Protein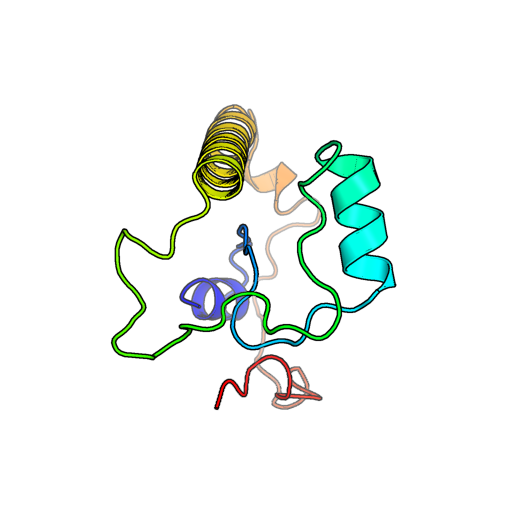 AF-A0A815GT37-F1 (afdb_monomer)

Secondary structure (DSSP, 8-state):
-TTHHHHHTT----------SSBPPHHHHHHHHHHH-TT-S--TTSBSSTTTTSTT-SGGG--HHHHHHHHHHHHHHHHHHHT-TTHHHHH-TT---S-----GGG-S-GGGS---

Organism: NCBI:txid433720

Foldseek 3Di:
DPCVVCVLQQRDDDADDQFAQDFAAPVQLVVQCVPVHHPRSDDGRHGSQPQHVHPPPDPVSDDPSVVVVRVVVVVVVCVVLVPDPCNQCVSCVPHGDPDPPPPVCPCVDCVVVDDD

Solvent-accessible surface area (backbone atoms only — not comparable to full-atom values): 7397 Å² total; per-residue (Å²): 120,87,54,52,69,41,47,71,70,68,40,91,67,85,86,86,80,91,69,38,74,53,65,33,44,62,68,56,17,54,50,32,24,72,74,70,35,89,90,52,26,71,61,54,76,34,45,60,30,84,33,61,99,41,93,65,62,45,88,87,67,59,57,66,67,61,50,53,52,51,53,49,52,52,51,49,52,52,52,59,52,71,67,41,93,54,49,63,51,70,77,26,77,86,55,76,75,91,66,75,74,84,54,89,71,82,59,86,64,61,72,88,71,64,86,126

Structure (mmCIF, N/CA/C/O backbone):
data_AF-A0A815GT37-F1
#
_entry.id   AF-A0A815GT37-F1
#
loop_
_atom_site.group_PDB
_atom_site.id
_atom_site.type_symbol
_atom_site.label_atom_id
_atom_site.label_alt_id
_atom_site.label_comp_id
_atom_site.label_asym_id
_atom_site.label_entity_id
_atom_site.label_seq_id
_atom_site.pdbx_PDB_ins_code
_atom_site.Cartn_x
_atom_site.Cartn_y
_atom_site.Cartn_z
_atom_site.occupancy
_atom_site.B_iso_or_equiv
_atom_site.auth_seq_id
_atom_site.auth_comp_id
_atom_site.auth_asym_id
_atom_site.auth_atom_id
_atom_site.pdbx_PDB_model_num
ATOM 1 N N . SER A 1 1 ? 8.170 -8.360 2.353 1.00 87.62 1 SER A N 1
ATOM 2 C CA . SER A 1 1 ? 7.208 -8.546 1.240 1.00 87.62 1 SER A CA 1
ATOM 3 C C . SER A 1 1 ? 7.897 -9.138 0.008 1.00 87.62 1 SER A C 1
ATOM 5 O O . SER A 1 1 ? 9.116 -9.033 -0.117 1.00 87.62 1 SER A O 1
ATOM 7 N N . ASP A 1 2 ? 7.139 -9.763 -0.897 1.00 94.31 2 ASP A N 1
ATOM 8 C CA . ASP A 1 2 ? 7.628 -10.606 -2.004 1.00 94.31 2 ASP A CA 1
ATOM 9 C C . ASP A 1 2 ? 8.356 -9.861 -3.132 1.00 94.31 2 ASP A C 1
ATOM 11 O O . ASP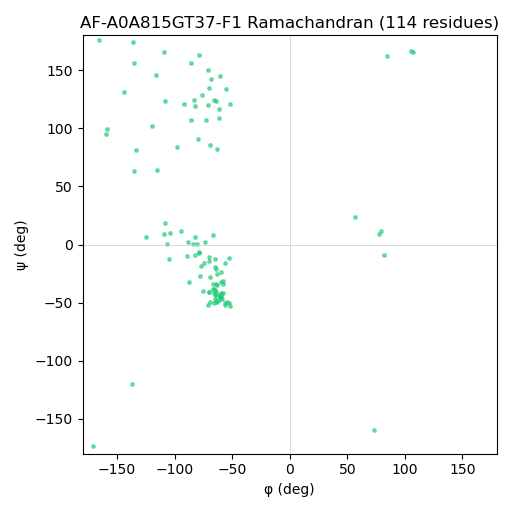 A 1 2 ? 8.988 -10.482 -3.985 1.00 94.31 2 ASP A O 1
ATOM 15 N N . TYR A 1 3 ? 8.309 -8.527 -3.159 1.00 92.62 3 TYR A N 1
ATOM 16 C CA . TYR A 1 3 ? 9.002 -7.742 -4.186 1.00 92.62 3 TYR A CA 1
ATOM 17 C C . TYR A 1 3 ? 10.529 -7.671 -3.980 1.00 92.62 3 TYR A C 1
ATOM 19 O O . TYR A 1 3 ? 11.255 -7.309 -4.907 1.00 92.62 3 TYR A O 1
ATOM 27 N N . GLY A 1 4 ? 11.034 -8.015 -2.789 1.00 91.25 4 GLY A N 1
ATOM 28 C CA . GLY A 1 4 ? 12.459 -7.919 -2.439 1.00 91.25 4 GLY A CA 1
ATOM 29 C C . GLY A 1 4 ? 13.398 -8.682 -3.390 1.00 91.25 4 GLY A C 1
ATOM 30 O O . GLY A 1 4 ? 14.321 -8.073 -3.934 1.00 91.25 4 GLY A O 1
ATOM 31 N N . PRO A 1 5 ? 13.157 -9.979 -3.666 1.00 91.81 5 PRO A N 1
ATOM 32 C CA . PRO A 1 5 ? 13.963 -10.757 -4.611 1.00 91.81 5 PRO A CA 1
ATOM 33 C C . PRO A 1 5 ? 14.016 -10.181 -6.038 1.00 91.81 5 PRO A C 1
ATOM 35 O O . PRO A 1 5 ? 15.039 -10.301 -6.712 1.00 91.81 5 PRO A O 1
ATOM 38 N N . PHE A 1 6 ? 12.954 -9.512 -6.502 1.00 90.81 6 PHE A N 1
ATOM 39 C CA . PHE A 1 6 ? 12.959 -8.839 -7.806 1.00 90.81 6 PHE A CA 1
ATOM 40 C C . PHE A 1 6 ? 13.955 -7.675 -7.815 1.00 90.81 6 PHE A C 1
ATOM 42 O O . PHE A 1 6 ? 14.839 -7.626 -8.672 1.00 90.81 6 PHE A O 1
ATOM 49 N N . LEU A 1 7 ? 13.876 -6.794 -6.812 1.00 89.44 7 LEU A N 1
ATOM 50 C CA . LEU A 1 7 ? 14.803 -5.668 -6.666 1.00 89.44 7 LEU A CA 1
ATOM 51 C C . LEU A 1 7 ? 16.263 -6.130 -6.578 1.00 89.44 7 LEU A C 1
ATOM 53 O O . LEU A 1 7 ? 17.125 -5.549 -7.237 1.00 89.44 7 LEU A O 1
ATOM 57 N N . ALA A 1 8 ? 16.534 -7.209 -5.834 1.00 87.69 8 ALA A N 1
ATOM 58 C CA . ALA A 1 8 ? 17.878 -7.770 -5.668 1.00 87.69 8 ALA A CA 1
ATOM 59 C C . ALA A 1 8 ? 18.533 -8.205 -6.996 1.00 87.69 8 ALA A C 1
ATOM 61 O O . ALA A 1 8 ? 19.756 -8.252 -7.101 1.00 87.69 8 ALA A O 1
ATOM 62 N N . THR A 1 9 ? 17.727 -8.491 -8.022 1.00 87.94 9 THR A N 1
ATOM 63 C CA . THR A 1 9 ? 18.186 -8.880 -9.368 1.00 87.94 9 THR A CA 1
ATOM 64 C C . THR A 1 9 ? 18.072 -7.754 -10.404 1.00 87.94 9 THR A C 1
ATOM 66 O O . THR A 1 9 ? 18.252 -7.986 -11.598 1.00 87.94 9 THR A O 1
ATOM 69 N N . GLY A 1 10 ? 17.787 -6.519 -9.975 1.00 86.44 10 GLY A N 1
ATOM 70 C CA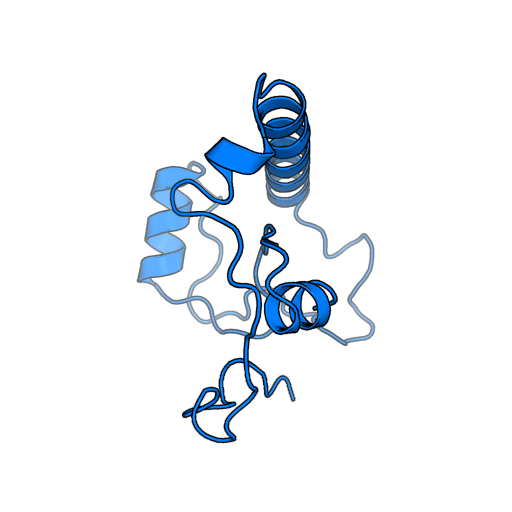 . GLY A 1 10 ? 17.656 -5.357 -10.862 1.00 86.44 10 GLY A CA 1
ATOM 71 C C . GLY A 1 10 ? 16.311 -5.264 -11.595 1.00 86.44 10 GLY A C 1
ATOM 72 O O . GLY A 1 10 ? 16.153 -4.453 -12.517 1.00 86.44 10 GLY A O 1
ATOM 73 N N . ILE A 1 11 ? 15.319 -6.064 -11.200 1.00 90.69 11 ILE A N 1
ATOM 74 C CA . ILE A 1 11 ? 13.948 -5.923 -11.691 1.00 90.69 11 ILE A CA 1
ATOM 75 C C . ILE A 1 11 ? 13.260 -4.830 -10.871 1.00 90.69 11 ILE A C 1
ATOM 77 O O . ILE A 1 11 ? 13.126 -4.956 -9.657 1.00 90.69 11 ILE A O 1
ATOM 81 N N . VAL A 1 12 ? 12.821 -3.752 -11.532 1.00 92.38 12 VAL A N 1
ATOM 82 C CA . VAL A 1 12 ? 12.087 -2.669 -10.863 1.00 92.38 12 VAL A CA 1
ATOM 83 C C . VAL A 1 12 ? 10.773 -3.228 -10.332 1.00 92.38 12 VAL A C 1
ATOM 85 O O . VAL A 1 12 ? 9.966 -3.763 -11.091 1.00 92.38 12 VAL A O 1
ATOM 88 N N . ALA A 1 13 ? 10.560 -3.078 -9.030 1.00 93.56 13 ALA A N 1
ATOM 89 C CA . ALA A 1 13 ? 9.349 -3.491 -8.347 1.00 93.56 13 ALA A CA 1
ATOM 90 C C . ALA A 1 13 ? 8.892 -2.394 -7.379 1.00 93.56 13 ALA A C 1
ATOM 92 O O . ALA A 1 13 ? 9.679 -1.560 -6.934 1.00 93.56 13 ALA A O 1
ATOM 93 N N . GLY A 1 14 ? 7.601 -2.388 -7.069 1.00 92.44 14 GLY A N 1
ATOM 94 C CA . GLY A 1 14 ? 6.979 -1.442 -6.154 1.00 92.44 14 GLY A CA 1
ATOM 95 C C . GLY A 1 14 ? 5.591 -1.925 -5.759 1.00 92.44 14 GLY A C 1
ATOM 96 O O . GLY A 1 14 ? 5.116 -2.946 -6.256 1.00 92.44 14 GLY A O 1
ATOM 97 N N . GLY A 1 15 ? 4.936 -1.193 -4.866 1.00 95.12 15 GLY A N 1
ATOM 98 C CA . GLY A 1 15 ? 3.630 -1.585 -4.360 1.00 95.12 15 GLY A CA 1
ATOM 99 C C . GLY A 1 15 ? 2.970 -0.501 -3.525 1.00 95.12 15 GLY A C 1
ATOM 100 O O . GLY A 1 15 ? 3.455 0.626 -3.429 1.00 95.12 15 GLY A O 1
ATOM 101 N N . LEU A 1 16 ? 1.841 -0.874 -2.936 1.00 96.38 16 LEU A N 1
ATOM 102 C CA . LEU A 1 16 ? 1.086 -0.062 -1.996 1.00 96.38 16 LEU A CA 1
ATOM 103 C C . LEU A 1 16 ? 1.080 -0.765 -0.643 1.00 96.38 16 LEU A C 1
ATOM 105 O O . LEU A 1 16 ? 1.033 -1.991 -0.582 1.00 96.38 16 LEU A O 1
ATOM 109 N N . PHE A 1 17 ? 1.102 0.021 0.425 1.00 96.12 17 PHE A N 1
ATOM 110 C CA . PHE A 1 17 ? 1.073 -0.470 1.793 1.00 96.12 17 PHE A CA 1
ATOM 111 C C . PHE A 1 17 ? 0.249 0.494 2.642 1.00 96.12 17 PHE A C 1
ATOM 113 O O . PHE A 1 17 ? 0.419 1.712 2.544 1.00 96.12 17 PHE A O 1
ATOM 120 N N . SER A 1 18 ? -0.682 -0.043 3.428 1.00 94.19 18 SER A N 1
ATOM 121 C CA . SER A 1 18 ? -1.525 0.738 4.339 1.00 94.19 18 SER A CA 1
ATOM 122 C C . SER A 1 18 ? -0.915 0.913 5.727 1.00 94.19 18 SER A C 1
ATOM 124 O O . SER A 1 18 ? -1.450 1.716 6.488 1.00 94.19 18 SER A O 1
ATOM 126 N N . GLY A 1 19 ? 0.175 0.200 6.019 1.00 94.81 19 GLY A N 1
ATOM 127 C CA . GLY A 1 19 ? 0.778 0.095 7.343 1.00 94.81 19 GLY A CA 1
ATOM 128 C C . GLY A 1 19 ? 0.545 -1.261 8.006 1.00 94.81 19 GLY A C 1
ATOM 129 O O . GLY A 1 19 ? -0.294 -2.033 7.534 1.00 94.81 19 GLY A O 1
ATOM 130 N N . ALA A 1 20 ? 1.298 -1.534 9.068 1.00 96.50 20 ALA A N 1
ATOM 131 C CA . ALA A 1 20 ? 1.227 -2.738 9.891 1.00 96.50 20 ALA A CA 1
ATOM 132 C C . ALA A 1 20 ? 1.329 -2.360 11.381 1.00 96.50 20 ALA A C 1
ATOM 134 O O . ALA A 1 20 ? 0.503 -1.603 11.899 1.00 96.50 20 ALA A O 1
ATOM 135 N N . ASP A 1 21 ? 2.334 -2.871 12.087 1.00 95.75 21 ASP A N 1
ATOM 136 C CA . ASP A 1 21 ? 2.512 -2.693 13.519 1.00 95.75 21 ASP A CA 1
ATOM 137 C C . ASP A 1 21 ? 3.185 -1.366 13.890 1.00 95.75 21 ASP A C 1
ATOM 139 O O . ASP A 1 21 ? 3.486 -1.146 15.060 1.00 95.75 21 ASP A O 1
ATOM 143 N N . GLU A 1 22 ? 3.429 -0.437 12.969 1.00 96.31 22 GLU A N 1
ATOM 144 C CA . GLU A 1 22 ? 3.965 0.867 13.346 1.00 96.31 22 GLU A CA 1
ATOM 145 C C . GLU A 1 22 ? 2.929 1.728 14.089 1.00 96.31 22 GLU A C 1
ATOM 147 O O . GLU A 1 22 ? 1.718 1.639 13.880 1.00 96.31 22 GLU A O 1
ATOM 152 N N . THR A 1 23 ? 3.400 2.601 14.983 1.00 98.12 23 THR A N 1
ATOM 153 C CA . THR A 1 23 ? 2.531 3.551 15.690 1.00 98.12 23 THR A CA 1
ATOM 154 C C . THR A 1 23 ? 2.285 4.785 14.824 1.00 98.12 23 THR A C 1
ATOM 156 O O . THR A 1 23 ? 3.228 5.481 14.446 1.00 98.12 23 THR A O 1
ATOM 159 N N . LYS A 1 24 ? 1.016 5.108 14.564 1.00 97.50 24 LYS A N 1
ATOM 160 C CA . LYS A 1 24 ? 0.624 6.285 13.784 1.00 97.50 24 LYS A CA 1
ATOM 161 C C . LYS A 1 24 ? 0.989 7.576 14.520 1.00 97.50 24 LYS A C 1
ATOM 163 O O . LYS A 1 24 ? 0.532 7.800 15.642 1.00 97.50 24 LYS A O 1
ATOM 168 N N . THR A 1 25 ? 1.754 8.461 13.888 1.00 98.31 25 THR A N 1
ATOM 169 C CA . THR A 1 25 ? 2.096 9.769 14.476 1.00 98.31 25 THR A CA 1
ATOM 170 C C . THR A 1 25 ? 0.950 10.777 14.336 1.00 98.31 25 THR A C 1
ATOM 172 O O . THR A 1 25 ? 0.037 10.602 13.520 1.00 98.31 25 THR A O 1
ATOM 175 N N . ALA A 1 26 ? 0.996 11.865 15.112 1.00 98.38 26 ALA A N 1
ATOM 176 C CA . ALA A 1 26 ? 0.029 12.956 14.985 1.00 98.38 26 ALA A CA 1
ATOM 177 C C . ALA A 1 26 ? 0.066 13.575 13.579 1.00 98.38 26 ALA A C 1
ATOM 179 O O . ALA A 1 26 ? -0.981 13.769 12.963 1.00 98.38 26 ALA A O 1
ATOM 180 N N . GLU A 1 27 ? 1.266 13.769 13.030 1.00 98.25 27 GLU A N 1
ATOM 181 C CA . GLU A 1 27 ? 1.486 14.329 11.697 1.00 98.25 27 GLU A CA 1
ATOM 182 C C . GLU A 1 27 ? 0.951 13.407 10.598 1.00 98.25 27 GLU A C 1
ATOM 184 O O . GLU A 1 27 ? 0.408 13.882 9.600 1.00 98.25 27 GLU A O 1
ATOM 189 N N . GLN A 1 28 ? 1.090 12.085 10.755 1.00 97.44 28 GLN A N 1
ATOM 190 C CA . GLN A 1 28 ? 0.492 11.121 9.832 1.00 97.44 28 GLN A CA 1
ATOM 191 C C . GLN A 1 28 ? -1.034 11.186 9.882 1.00 97.44 28 GLN A C 1
ATOM 193 O O . GLN A 1 28 ? -1.666 11.264 8.829 1.00 97.44 28 GLN A O 1
ATOM 198 N N . ARG A 1 29 ? -1.624 11.201 11.084 1.00 97.81 29 ARG A N 1
ATOM 199 C CA . ARG A 1 29 ? -3.074 11.353 11.272 1.00 97.81 29 ARG A CA 1
ATOM 200 C C . ARG A 1 29 ? -3.583 12.629 10.603 1.00 97.81 29 ARG A C 1
ATOM 202 O O . ARG A 1 29 ? -4.508 12.550 9.802 1.00 97.81 29 ARG A O 1
ATOM 209 N N . ASP A 1 30 ? -2.950 13.773 10.863 1.00 98.06 30 ASP A N 1
ATOM 210 C CA . ASP A 1 30 ? -3.340 15.069 10.285 1.00 98.06 30 ASP A CA 1
ATOM 211 C C . ASP A 1 30 ? -3.183 15.096 8.762 1.00 98.06 30 ASP A C 1
ATOM 213 O O . ASP A 1 30 ? -4.056 15.575 8.034 1.00 98.06 30 ASP A O 1
ATOM 217 N N . ARG A 1 31 ? -2.097 14.511 8.245 1.00 97.62 31 ARG A N 1
ATOM 218 C CA . ARG A 1 31 ? -1.890 14.358 6.803 1.00 97.62 31 ARG A CA 1
ATOM 219 C C . ARG A 1 31 ? -2.996 13.524 6.163 1.00 97.62 31 ARG A C 1
ATOM 221 O O . ARG A 1 31 ? -3.461 13.879 5.081 1.00 97.62 31 ARG A O 1
ATOM 228 N N . TYR A 1 32 ? -3.369 12.401 6.768 1.00 95.81 32 TYR A N 1
ATOM 229 C CA . TYR A 1 32 ? -4.401 11.528 6.218 1.00 95.81 32 TYR A CA 1
ATOM 230 C C . TYR A 1 32 ? -5.784 12.163 6.305 1.00 95.81 32 TYR A C 1
ATOM 232 O O . TYR A 1 32 ? -6.498 12.123 5.312 1.00 95.81 32 TYR A O 1
ATOM 240 N N . GLU A 1 33 ? -6.113 12.835 7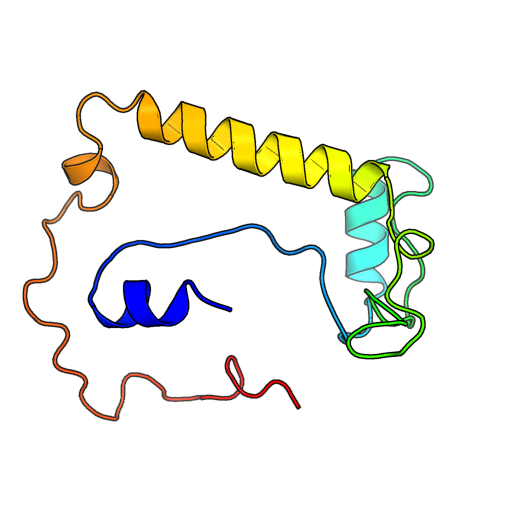.407 1.00 96.56 33 GLU A N 1
ATOM 241 C CA . GLU A 1 33 ? -7.342 13.626 7.540 1.00 96.56 33 GLU A CA 1
ATOM 242 C C . GLU A 1 33 ? -7.459 14.651 6.398 1.00 96.56 33 GLU A C 1
ATOM 244 O O . GLU A 1 33 ? -8.449 14.694 5.670 1.00 96.56 33 GLU A O 1
ATOM 249 N N . SER A 1 34 ? -6.385 15.409 6.150 1.00 97.81 34 SER A N 1
ATOM 250 C CA . SER A 1 34 ? -6.350 16.413 5.084 1.00 97.81 34 SER A CA 1
ATOM 251 C C . SER A 1 34 ? -6.454 15.812 3.675 1.00 97.81 34 SER A C 1
ATOM 253 O O . SER A 1 34 ? -7.100 16.396 2.806 1.00 97.81 34 SER A O 1
ATOM 255 N N . LYS A 1 35 ? -5.814 14.665 3.417 1.00 96.44 35 LYS A N 1
ATOM 256 C CA . LYS A 1 35 ? -5.745 14.075 2.067 1.00 96.44 35 LYS A CA 1
ATOM 257 C C . LYS A 1 35 ? -6.912 13.162 1.719 1.00 96.44 35 LYS A C 1
ATOM 259 O O . LYS A 1 35 ? -7.238 13.024 0.542 1.00 96.44 35 LYS A O 1
ATOM 264 N N . LEU A 1 36 ? -7.467 12.472 2.708 1.00 94.56 36 LEU A N 1
ATOM 265 C CA . LEU A 1 36 ? -8.459 11.416 2.514 1.00 94.56 36 LEU A CA 1
ATOM 266 C C . LEU A 1 36 ? -9.877 11.870 2.880 1.00 94.56 36 LEU A C 1
ATOM 268 O O . LEU A 1 36 ? -10.832 11.191 2.501 1.00 94.56 36 LEU A O 1
ATOM 272 N N . GLY A 1 37 ? -10.005 13.024 3.540 1.00 94.81 37 GLY A N 1
ATOM 273 C CA . GLY A 1 37 ? -11.266 13.610 3.977 1.00 94.81 37 GLY A CA 1
ATOM 274 C C . GLY A 1 37 ? -11.480 13.476 5.482 1.00 94.81 37 GLY A C 1
ATOM 275 O O . GLY A 1 37 ? -10.797 12.709 6.162 1.00 94.81 37 GLY A O 1
ATOM 276 N N . GLU A 1 38 ? -12.458 14.227 5.982 1.00 94.50 38 GLU A N 1
ATOM 277 C CA . GLU A 1 38 ? -12.824 14.241 7.398 1.00 94.50 38 GLU A CA 1
ATOM 278 C C . GLU A 1 38 ? -13.141 12.825 7.915 1.00 94.50 38 GLU A C 1
ATOM 280 O O . GLU A 1 38 ? -13.838 12.040 7.262 1.00 94.50 38 GLU A O 1
ATOM 285 N N . GLY A 1 39 ? -12.590 12.482 9.078 1.00 93.06 39 GLY A N 1
ATOM 286 C CA . GLY A 1 39 ? -12.730 11.183 9.730 1.00 93.06 39 GLY A CA 1
ATOM 287 C C . GLY A 1 39 ? -11.861 10.065 9.145 1.00 93.06 39 GLY A C 1
ATOM 288 O O . GLY A 1 39 ? -12.049 8.902 9.506 1.00 93.06 39 GLY A O 1
ATOM 289 N N . ARG A 1 40 ? -10.923 10.366 8.237 1.00 95.12 40 ARG A N 1
ATOM 290 C CA . ARG A 1 40 ? -10.036 9.369 7.598 1.00 95.12 40 ARG A CA 1
ATOM 291 C C . ARG A 1 40 ? -8.593 9.409 8.095 1.00 95.12 40 ARG A C 1
ATOM 293 O O . ARG A 1 40 ? -7.779 8.603 7.647 1.00 95.12 40 ARG A O 1
ATOM 300 N N . GLY A 1 41 ? -8.271 10.291 9.037 1.00 94.62 41 GLY A N 1
ATOM 301 C CA . GLY A 1 41 ? -6.952 10.370 9.659 1.00 94.62 41 GLY A CA 1
ATOM 302 C C . GLY A 1 41 ? -6.602 9.184 10.562 1.00 94.62 41 GLY A C 1
ATOM 303 O O . GLY A 1 41 ? -5.426 8.839 10.712 1.00 94.62 41 GLY A O 1
ATOM 304 N N . GLY A 1 42 ? -7.612 8.539 11.152 1.00 93.88 42 GLY A N 1
ATOM 305 C CA . GLY A 1 42 ? -7.435 7.523 12.192 1.00 93.88 42 GLY A CA 1
ATOM 306 C C . GLY A 1 42 ? -7.019 8.125 13.540 1.00 93.88 42 GLY A C 1
ATOM 307 O O . GLY A 1 42 ? -7.221 9.312 13.793 1.00 93.88 42 GLY A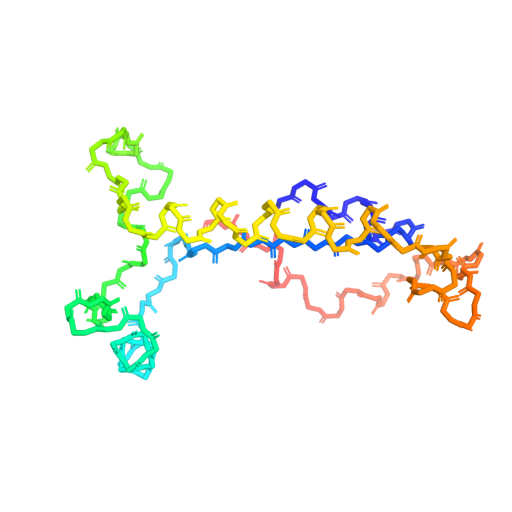 O 1
ATOM 308 N N . LEU A 1 43 ? -6.437 7.301 14.416 1.00 96.56 43 LEU A N 1
ATOM 309 C CA . LEU A 1 43 ? -6.029 7.699 15.765 1.00 96.56 43 LEU A CA 1
ATOM 310 C C . LEU A 1 43 ? -4.503 7.791 15.875 1.00 96.56 43 LEU A C 1
ATOM 312 O O . LEU A 1 43 ? -3.797 6.818 15.615 1.00 96.56 43 LEU A O 1
ATOM 316 N N . ALA A 1 44 ? -3.993 8.954 16.279 1.00 97.94 44 ALA A N 1
ATOM 317 C CA . ALA A 1 44 ? -2.581 9.112 16.612 1.00 97.94 44 ALA A CA 1
ATOM 318 C C . ALA A 1 44 ? -2.239 8.341 17.899 1.00 97.94 44 ALA A C 1
ATOM 320 O O . ALA A 1 44 ? -3.035 8.303 18.834 1.00 97.94 44 ALA A O 1
ATOM 321 N N . GLY A 1 45 ? -1.056 7.732 17.948 1.00 98.06 45 GLY A N 1
ATOM 322 C CA . GLY A 1 45 ? -0.597 6.905 19.067 1.00 98.06 45 GLY A CA 1
ATOM 323 C C . GLY A 1 45 ? -1.108 5.460 19.046 1.00 98.06 45 GLY A C 1
ATOM 324 O O . GLY A 1 45 ? -0.610 4.642 19.814 1.00 98.06 45 GLY A O 1
ATOM 325 N N . ALA A 1 46 ? -2.047 5.118 18.159 1.00 97.25 46 ALA A N 1
ATOM 326 C CA . ALA A 1 46 ? -2.454 3.737 17.918 1.00 97.25 46 ALA A CA 1
ATOM 327 C C . ALA A 1 46 ? -1.543 3.062 16.883 1.00 97.25 46 ALA A C 1
ATOM 329 O O . ALA A 1 46 ? -0.949 3.738 16.037 1.00 97.25 46 ALA A O 1
ATOM 330 N N . LYS A 1 47 ? -1.465 1.726 16.920 1.00 97.44 47 LYS A N 1
ATOM 331 C CA . LYS A 1 47 ? -0.901 0.950 15.808 1.00 97.44 47 LYS A CA 1
ATOM 332 C C . LYS A 1 47 ? -1.724 1.185 14.540 1.00 97.44 47 LYS A C 1
ATOM 334 O O . LYS A 1 47 ? -2.937 1.383 14.635 1.00 97.44 47 LYS A O 1
ATOM 339 N N . VAL A 1 48 ? -1.076 1.204 13.377 1.00 96.38 48 VAL A N 1
ATOM 340 C CA . VAL A 1 48 ? -1.777 1.396 12.100 1.00 96.38 48 VAL A CA 1
ATOM 341 C C . VAL A 1 48 ? -2.700 0.214 11.808 1.00 96.38 48 VAL A C 1
ATOM 343 O O . VAL A 1 48 ? -3.856 0.442 11.456 1.00 96.38 48 VAL A O 1
ATOM 346 N N . ASP A 1 49 ? -2.228 -1.004 12.066 1.00 97.75 49 ASP A N 1
ATOM 347 C CA . ASP A 1 49 ? -3.028 -2.215 12.203 1.00 97.75 49 ASP A CA 1
ATOM 348 C C . ASP A 1 49 ? -2.840 -2.816 13.613 1.00 97.75 49 ASP A C 1
ATOM 350 O O . ASP A 1 49 ? -1.827 -3.458 13.899 1.00 97.75 49 ASP A O 1
ATOM 354 N N . PRO A 1 50 ? -3.807 -2.624 14.528 1.00 96.69 50 PRO A N 1
ATOM 355 C CA . PRO A 1 50 ? -3.768 -3.213 15.866 1.00 96.69 50 PRO A CA 1
ATOM 356 C C . PRO A 1 50 ? -3.842 -4.745 15.904 1.00 96.69 50 PRO A C 1
ATOM 358 O O . PRO A 1 50 ? -3.610 -5.314 16.968 1.00 96.69 50 PRO A O 1
ATOM 361 N N . CYS A 1 51 ? -4.192 -5.396 14.792 1.00 98.06 51 CYS A N 1
ATOM 362 C CA . CYS A 1 51 ? -4.325 -6.845 14.674 1.00 98.06 51 CYS A CA 1
ATOM 363 C C . CYS A 1 51 ? -3.224 -7.492 13.825 1.00 98.06 51 CYS A C 1
ATOM 365 O O . CYS A 1 51 ? -3.324 -8.687 13.559 1.00 98.06 51 CYS A O 1
ATOM 367 N N . TYR A 1 52 ? -2.175 -6.763 13.425 1.00 97.62 52 TYR A N 1
ATOM 368 C CA . TYR A 1 52 ? -1.084 -7.329 12.625 1.00 97.62 52 TYR A CA 1
ATOM 369 C C . TYR A 1 52 ? -0.507 -8.603 13.269 1.00 97.62 52 TYR A C 1
ATOM 371 O O . TYR A 1 52 ? -0.049 -8.570 14.411 1.00 97.62 52 TYR A O 1
ATOM 379 N N . HIS A 1 53 ? -0.548 -9.729 12.546 1.00 97.50 53 HIS A N 1
ATOM 380 C CA . HIS A 1 53 ? -0.137 -11.063 13.022 1.00 97.50 53 HIS A CA 1
ATOM 381 C C . HIS A 1 53 ? -0.855 -11.575 14.291 1.00 97.50 53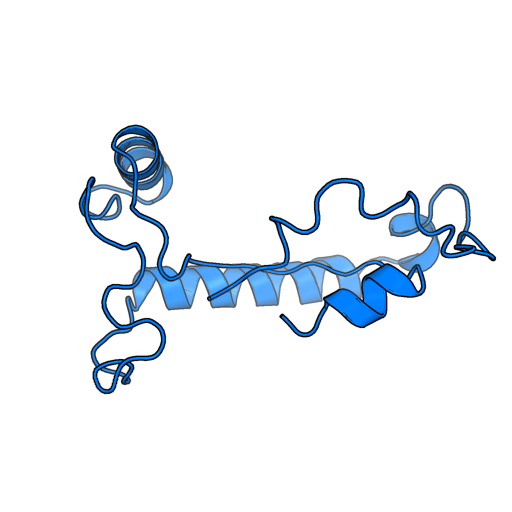 HIS A C 1
ATOM 383 O O . HIS A 1 53 ? -0.345 -12.459 14.984 1.00 97.50 53 HIS A O 1
ATOM 389 N N . LEU A 1 54 ? -2.054 -11.070 14.587 1.00 97.69 54 LEU A N 1
ATOM 390 C CA . LEU A 1 54 ? -2.899 -11.533 15.689 1.00 97.69 54 LEU A CA 1
ATOM 391 C C . LEU A 1 54 ? -4.125 -12.297 15.174 1.00 97.69 54 LEU A C 1
ATOM 393 O O . LEU A 1 54 ? -4.498 -12.226 14.006 1.00 97.69 54 LEU A O 1
ATOM 397 N N . ASP A 1 55 ? -4.797 -13.017 16.071 1.00 98.25 55 ASP A N 1
ATOM 398 C CA . ASP A 1 55 ? -6.015 -13.783 15.768 1.00 98.25 55 ASP A CA 1
ATOM 399 C C . ASP A 1 55 ? -7.204 -12.909 15.329 1.00 98.25 55 ASP A C 1
ATOM 401 O O . ASP A 1 55 ? -8.128 -13.388 14.667 1.00 98.25 55 ASP A O 1
ATOM 405 N N . CYS A 1 56 ? -7.179 -11.620 15.676 1.00 98.06 56 CYS A N 1
ATOM 406 C CA . CYS A 1 56 ? -8.184 -10.649 15.273 1.00 98.06 56 CYS A CA 1
ATOM 407 C C . CYS A 1 56 ? -8.025 -10.130 13.833 1.00 98.06 56 CYS A C 1
ATOM 409 O O . CYS A 1 56 ? -8.948 -9.455 13.356 1.00 98.06 56 CYS A O 1
ATOM 411 N N . ASP A 1 57 ? -6.944 -10.487 13.117 1.00 98.19 57 ASP A N 1
ATOM 412 C CA . ASP A 1 57 ? -6.769 -10.185 11.690 1.00 98.19 57 ASP A CA 1
ATOM 413 C C . ASP A 1 57 ? -7.749 -11.001 10.835 1.00 98.19 57 ASP A C 1
ATOM 415 O O . ASP A 1 57 ? -7.513 -12.118 10.374 1.00 98.19 57 ASP A O 1
ATOM 419 N N . THR A 1 58 ? -8.942 -10.440 10.696 1.00 98.19 58 THR A N 1
ATOM 420 C CA . THR A 1 58 ? -10.081 -11.043 10.014 1.00 98.19 58 THR A CA 1
ATOM 421 C C . THR A 1 58 ? -10.739 -9.996 9.126 1.0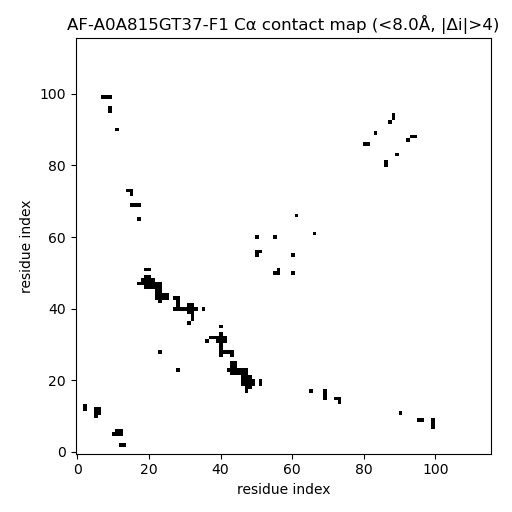0 98.19 58 THR A C 1
ATOM 423 O O . THR A 1 58 ? -10.459 -8.803 9.219 1.00 98.19 58 THR A O 1
ATOM 426 N N . ILE A 1 59 ? -11.739 -10.394 8.336 1.00 97.81 59 ILE A N 1
ATOM 427 C CA . ILE A 1 59 ? -12.530 -9.452 7.521 1.00 97.81 59 ILE A CA 1
ATOM 428 C C . ILE A 1 59 ? -13.192 -8.319 8.329 1.00 97.81 59 ILE A C 1
ATOM 430 O O . ILE A 1 59 ? -13.650 -7.335 7.747 1.00 97.81 59 ILE A O 1
ATOM 434 N N . LYS A 1 60 ? -13.277 -8.454 9.660 1.00 97.75 60 LYS A N 1
ATOM 435 C CA . LYS A 1 60 ? -13.798 -7.418 10.558 1.00 97.75 60 LYS A CA 1
ATOM 436 C C . LYS A 1 60 ? -12.798 -6.281 10.805 1.00 97.75 60 LYS A C 1
ATOM 438 O O . LYS A 1 60 ? -13.241 -5.210 11.203 1.00 97.75 60 LYS A O 1
ATOM 443 N N . ASN A 1 61 ? -11.507 -6.490 10.544 1.00 97.19 61 ASN A N 1
ATOM 444 C CA . ASN A 1 61 ? -10.431 -5.510 10.728 1.00 97.19 61 ASN A CA 1
ATOM 445 C C . ASN A 1 61 ? -10.098 -4.716 9.442 1.00 97.19 61 ASN A C 1
ATOM 447 O O . ASN A 1 61 ? -9.102 -4.008 9.368 1.00 97.19 61 ASN A O 1
ATOM 451 N N . ILE A 1 62 ? -10.929 -4.808 8.398 1.00 97.12 62 ILE A N 1
ATOM 452 C CA . ILE A 1 62 ? -10.684 -4.109 7.127 1.00 97.12 62 ILE A CA 1
ATOM 453 C C . ILE A 1 62 ? -11.366 -2.734 7.121 1.00 97.12 62 ILE A C 1
ATOM 455 O O . ILE A 1 62 ? -12.599 -2.644 7.136 1.00 97.12 62 ILE A O 1
ATOM 459 N N . ASP A 1 63 ? -10.588 -1.657 6.953 1.00 95.50 63 ASP A N 1
ATOM 460 C CA . ASP A 1 63 ? -11.142 -0.375 6.497 1.00 95.50 63 ASP A CA 1
ATOM 461 C C . ASP A 1 63 ? -11.510 -0.462 5.010 1.00 95.50 63 ASP A C 1
ATOM 463 O O . ASP A 1 63 ? -10.659 -0.436 4.118 1.00 95.50 63 ASP A O 1
ATOM 467 N N . LYS A 1 64 ? -12.815 -0.520 4.729 1.00 96.81 64 LYS A N 1
ATOM 468 C CA . LYS A 1 64 ? -13.351 -0.611 3.363 1.00 96.81 64 LYS A CA 1
ATOM 469 C C . LYS A 1 64 ? -12.944 0.568 2.479 1.00 96.81 64 LYS A C 1
ATOM 471 O O . LYS A 1 64 ? -12.796 0.389 1.271 1.00 96.81 64 LYS A O 1
ATOM 476 N N . PHE A 1 65 ? -12.787 1.766 3.045 1.00 95.50 65 PHE A N 1
ATOM 477 C CA . PHE A 1 65 ? -12.373 2.932 2.267 1.00 95.50 65 PHE A CA 1
ATOM 478 C C . PHE A 1 65 ? -10.911 2.810 1.847 1.00 95.50 65 PHE A C 1
ATOM 480 O O . PHE A 1 65 ? -10.617 2.911 0.654 1.00 95.50 65 PHE A O 1
ATOM 487 N N . GLY A 1 66 ? -10.018 2.543 2.807 1.00 95.31 66 GLY A N 1
ATOM 488 C CA . GLY A 1 66 ? -8.611 2.261 2.551 1.00 95.31 66 GLY A CA 1
ATOM 489 C C . GLY A 1 66 ? -8.445 1.140 1.529 1.00 95.31 66 GLY A C 1
ATOM 490 O O . GLY A 1 66 ? -7.797 1.349 0.505 1.00 95.31 66 GLY A O 1
ATOM 491 N N . TYR A 1 67 ? -9.132 0.010 1.726 1.00 97.00 67 TYR A N 1
ATOM 492 C CA . TYR A 1 67 ? -9.150 -1.109 0.781 1.00 97.00 67 TYR A CA 1
ATOM 493 C C . TYR A 1 67 ? -9.511 -0.655 -0.640 1.00 97.00 67 TYR A C 1
ATOM 495 O O . TYR A 1 67 ? -8.743 -0.872 -1.575 1.00 97.00 67 TYR A O 1
ATOM 503 N N . PHE A 1 68 ? -10.628 0.060 -0.810 1.00 97.56 68 PHE A N 1
ATOM 504 C CA . PHE A 1 68 ? -11.072 0.511 -2.129 1.00 97.56 68 PHE A CA 1
ATOM 505 C C . PHE A 1 68 ? -10.086 1.485 -2.794 1.00 97.56 68 PHE A C 1
ATOM 507 O O . PHE A 1 68 ? -9.915 1.454 -4.016 1.00 97.56 68 PHE A O 1
ATOM 514 N N . LYS A 1 69 ? -9.415 2.348 -2.018 1.00 96.38 69 LYS A N 1
ATOM 515 C CA . LYS A 1 69 ? -8.376 3.254 -2.534 1.00 96.38 69 LYS A CA 1
ATOM 516 C C . LYS A 1 69 ? -7.114 2.504 -2.948 1.00 96.38 69 LYS A C 1
ATOM 518 O O . LYS A 1 69 ? -6.572 2.804 -4.010 1.00 96.38 69 LYS A O 1
ATOM 523 N N . MET A 1 70 ? -6.689 1.509 -2.172 1.00 97.38 70 MET A N 1
ATOM 524 C CA . MET A 1 70 ? -5.543 0.669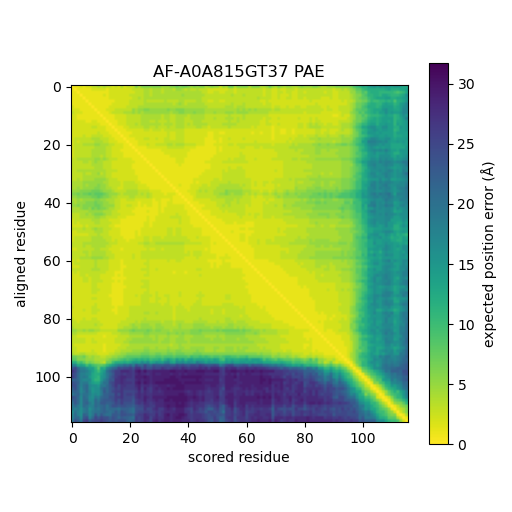 -2.521 1.00 97.38 70 MET A CA 1
ATOM 525 C C . MET A 1 70 ? -5.825 -0.160 -3.778 1.00 97.38 70 MET A C 1
ATOM 527 O O . MET A 1 70 ? -5.001 -0.175 -4.690 1.00 97.38 70 MET A O 1
ATOM 531 N N . SER A 1 71 ? -7.015 -0.760 -3.894 1.00 98.44 71 SER A N 1
ATOM 532 C CA . SER A 1 71 ? -7.422 -1.492 -5.101 1.00 98.44 71 SER A CA 1
ATOM 533 C C . SER A 1 71 ? -7.425 -0.603 -6.347 1.00 98.44 71 SER A C 1
ATOM 535 O O . SER A 1 71 ? -6.919 -1.010 -7.390 1.00 98.44 71 SER A O 1
ATOM 537 N N . GLN A 1 72 ? -7.940 0.627 -6.244 1.00 98.25 72 GLN A N 1
ATOM 538 C CA . GLN A 1 72 ? -7.890 1.595 -7.346 1.00 98.25 72 GLN A CA 1
ATOM 539 C C . GLN A 1 72 ? -6.461 1.995 -7.706 1.00 98.25 72 GLN A C 1
ATOM 541 O O . GLN A 1 72 ? -6.137 2.059 -8.888 1.00 98.25 72 GLN A O 1
ATOM 546 N N . GLY A 1 73 ? -5.606 2.251 -6.713 1.00 97.94 73 GLY A N 1
ATOM 547 C CA . GLY A 1 73 ? -4.205 2.591 -6.952 1.00 97.94 73 GLY A CA 1
ATOM 548 C C . GLY A 1 73 ? -3.460 1.469 -7.676 1.00 97.94 73 GLY A C 1
ATOM 549 O O . GLY A 1 73 ? -2.752 1.729 -8.648 1.00 97.94 73 GLY A O 1
ATOM 550 N N . ALA A 1 74 ? -3.677 0.218 -7.261 1.00 98.19 74 ALA A N 1
ATOM 551 C CA . ALA A 1 74 ? -3.105 -0.951 -7.920 1.00 98.19 74 ALA A CA 1
ATOM 552 C C . ALA A 1 74 ? -3.609 -1.089 -9.367 1.00 98.19 74 ALA A C 1
ATOM 554 O O . ALA A 1 74 ? -2.801 -1.206 -10.288 1.00 98.19 74 ALA A O 1
ATOM 555 N N . ALA A 1 75 ? -4.927 -1.006 -9.582 1.00 98.50 75 ALA A N 1
ATOM 556 C CA . ALA A 1 75 ? -5.525 -1.079 -10.915 1.00 98.50 75 ALA A CA 1
ATOM 557 C C . ALA A 1 75 ? -5.007 0.033 -11.842 1.00 98.50 75 ALA A C 1
ATOM 559 O O . ALA A 1 75 ? -4.613 -0.239 -12.976 1.00 98.50 75 ALA A O 1
ATOM 560 N N . TYR A 1 76 ? -4.937 1.268 -11.337 1.00 98.44 76 TYR A N 1
ATOM 561 C CA . TYR A 1 76 ? -4.408 2.411 -12.074 1.00 98.44 76 TYR A CA 1
ATOM 562 C C . TYR A 1 76 ? -2.959 2.182 -12.503 1.00 98.44 76 TYR A C 1
ATOM 564 O O . TYR A 1 76 ? -2.622 2.411 -13.661 1.00 98.44 76 TYR A O 1
ATOM 572 N N . MET A 1 77 ? -2.094 1.706 -11.602 1.00 97.62 77 MET A N 1
ATOM 573 C CA . MET A 1 77 ? -0.688 1.472 -11.936 1.00 97.62 77 MET A CA 1
ATOM 574 C C . MET A 1 77 ? -0.504 0.345 -12.954 1.00 97.62 77 MET A C 1
ATOM 576 O O . MET A 1 77 ? 0.334 0.480 -13.848 1.00 97.62 77 MET A O 1
ATOM 580 N N . LEU A 1 78 ? -1.298 -0.727 -12.864 1.00 97.50 78 LEU A N 1
ATOM 581 C CA . LEU A 1 78 ? -1.292 -1.803 -13.858 1.00 97.50 78 LEU A CA 1
ATOM 582 C C . LEU A 1 78 ? -1.684 -1.285 -15.244 1.00 97.50 78 LEU A C 1
ATOM 584 O O . LEU A 1 78 ? -0.978 -1.547 -16.216 1.00 97.50 78 LEU A O 1
ATOM 588 N N . GLU A 1 79 ? -2.764 -0.509 -15.342 1.00 98.31 79 GLU A N 1
ATOM 589 C CA . GLU A 1 79 ? -3.185 0.089 -16.611 1.00 98.31 79 GLU A CA 1
ATOM 590 C C . GLU A 1 79 ? -2.147 1.090 -17.137 1.00 98.31 79 GLU A C 1
ATOM 592 O O . GLU A 1 79 ? -1.753 1.034 -18.304 1.00 98.31 79 GLU A O 1
ATOM 597 N N . TYR A 1 80 ? -1.679 1.998 -16.279 1.00 97.81 80 TYR A N 1
ATOM 598 C CA . TYR A 1 80 ? -0.747 3.058 -16.650 1.00 97.81 80 TYR A CA 1
ATOM 599 C C . TYR A 1 80 ? 0.573 2.501 -17.196 1.00 97.81 80 TYR A C 1
ATOM 601 O O . TYR A 1 80 ? 1.072 2.994 -18.210 1.00 97.81 80 TYR A O 1
ATOM 609 N N . LEU A 1 81 ? 1.134 1.476 -16.544 1.00 96.81 81 LEU A N 1
ATOM 610 C CA . LEU A 1 81 ? 2.354 0.810 -17.003 1.00 96.81 81 LEU A CA 1
ATOM 611 C C . LEU A 1 81 ? 2.083 -0.103 -18.205 1.00 96.81 81 LEU A C 1
ATOM 613 O O . LEU A 1 81 ? 2.866 -0.097 -19.152 1.00 96.81 81 LEU A O 1
ATOM 617 N N . GLY A 1 82 ? 0.959 -0.826 -18.216 1.00 97.19 82 GLY A N 1
ATOM 618 C CA . GLY A 1 82 ? 0.570 -1.706 -19.322 1.00 97.19 82 GLY A CA 1
ATOM 619 C C . GLY A 1 82 ? 0.320 -0.971 -20.643 1.00 97.19 82 GLY A C 1
ATOM 620 O O . GLY A 1 82 ? 0.495 -1.547 -21.711 1.00 97.19 82 GLY A O 1
ATOM 621 N N . ARG A 1 83 ? -0.038 0.318 -20.589 1.00 97.88 83 ARG A N 1
ATOM 622 C CA . ARG A 1 83 ? -0.223 1.185 -21.766 1.00 97.88 83 ARG A CA 1
ATOM 623 C C . ARG A 1 83 ? 1.050 1.901 -22.229 1.00 97.88 83 ARG A C 1
ATOM 625 O O . ARG A 1 83 ? 0.984 2.705 -23.159 1.00 97.88 83 ARG A O 1
ATOM 632 N N . LYS A 1 84 ? 2.209 1.682 -21.599 1.00 97.94 84 LYS A N 1
ATOM 633 C CA . LYS A 1 84 ? 3.465 2.288 -22.067 1.00 97.94 84 LYS A CA 1
ATOM 634 C C . LYS A 1 84 ? 3.909 1.632 -23.372 1.00 97.94 84 LYS A C 1
ATOM 636 O O . LYS A 1 84 ? 4.209 0.446 -23.393 1.00 97.94 84 LYS A O 1
ATOM 641 N N . ASN A 1 85 ? 4.025 2.438 -24.431 1.00 97.44 85 ASN A N 1
ATOM 642 C CA . ASN A 1 85 ? 4.533 1.988 -25.735 1.00 97.44 85 ASN A CA 1
ATOM 643 C C . ASN A 1 85 ? 5.945 1.391 -25.641 1.00 97.44 85 ASN A C 1
ATOM 645 O O . ASN A 1 85 ? 6.266 0.455 -26.362 1.00 97.44 85 ASN A O 1
ATOM 649 N N . ASP A 1 86 ? 6.770 1.926 -24.738 1.00 96.62 86 ASP A N 1
ATOM 650 C CA . ASP A 1 86 ? 8.092 1.395 -24.418 1.00 96.62 86 ASP A CA 1
ATOM 651 C C . ASP A 1 86 ? 8.270 1.337 -22.897 1.00 96.62 86 ASP A C 1
ATOM 653 O O . ASP A 1 86 ? 8.817 2.239 -22.255 1.00 96.62 86 ASP A O 1
ATOM 657 N N . LEU A 1 87 ? 7.726 0.274 -22.302 1.00 95.81 87 LEU A N 1
ATOM 658 C CA . LEU A 1 87 ? 7.825 0.037 -20.866 1.00 95.81 87 LEU A CA 1
ATOM 659 C C . LEU A 1 87 ? 9.279 -0.179 -20.419 1.00 95.81 87 LEU A C 1
ATOM 661 O O . LEU A 1 87 ? 9.643 0.224 -19.317 1.00 95.81 87 LEU A O 1
ATOM 665 N N . VAL A 1 88 ? 10.116 -0.798 -21.257 1.00 94.38 88 VAL A N 1
ATOM 666 C CA . VAL A 1 88 ? 11.503 -1.107 -20.889 1.00 94.38 88 VAL A CA 1
ATOM 667 C C . VAL A 1 88 ? 12.312 0.175 -20.778 1.00 94.38 88 VAL A C 1
ATOM 669 O O . VAL A 1 88 ? 12.937 0.383 -19.745 1.00 94.38 88 VAL A O 1
ATOM 672 N N . ASN A 1 89 ? 12.258 1.060 -21.771 1.00 95.56 89 ASN A N 1
ATOM 673 C CA . ASN A 1 89 ? 12.952 2.342 -21.689 1.00 95.56 89 ASN A CA 1
ATOM 674 C C . ASN A 1 89 ? 12.357 3.249 -20.600 1.00 95.56 89 ASN A C 1
ATOM 676 O O . ASN A 1 89 ? 13.091 3.964 -19.929 1.00 95.56 89 ASN A O 1
ATOM 680 N N . TYR A 1 90 ? 11.040 3.191 -20.363 1.00 95.38 90 TYR A N 1
ATOM 681 C CA . TYR A 1 90 ? 10.420 3.929 -19.258 1.00 95.38 90 TYR A CA 1
ATOM 682 C C . TYR A 1 90 ? 10.974 3.504 -17.888 1.00 95.38 90 TYR A C 1
ATOM 684 O O . TYR A 1 90 ? 11.268 4.356 -17.053 1.00 95.38 90 TYR A O 1
ATOM 692 N N . LEU A 1 91 ? 11.114 2.196 -17.651 1.00 93.50 91 LEU A N 1
ATOM 693 C CA . LEU A 1 91 ? 11.645 1.664 -16.391 1.00 93.50 91 LEU A CA 1
ATOM 694 C C . LEU A 1 91 ? 13.174 1.763 -16.302 1.00 93.50 91 LEU A C 1
ATOM 696 O O . LEU A 1 91 ? 13.722 1.840 -15.205 1.00 93.50 91 LEU A O 1
ATOM 700 N N . TYR A 1 92 ? 13.857 1.760 -17.444 1.00 94.25 92 TYR A N 1
ATOM 701 C CA . TYR A 1 92 ? 15.312 1.698 -17.547 1.00 94.25 92 TYR A CA 1
ATOM 702 C C . TYR A 1 92 ? 15.843 2.709 -18.577 1.00 94.25 92 TYR A C 1
ATOM 704 O O . TYR A 1 92 ? 16.454 2.301 -19.568 1.00 94.25 92 TYR A O 1
ATOM 712 N N . PRO A 1 93 ? 15.663 4.026 -18.360 1.00 92.50 93 PRO A N 1
ATOM 713 C CA . PRO A 1 93 ? 16.017 5.049 -19.353 1.00 92.50 93 PRO A CA 1
ATOM 714 C C . PRO A 1 93 ? 17.522 5.122 -19.648 1.00 92.50 93 PRO A C 1
ATOM 716 O O . PRO A 1 93 ? 17.929 5.618 -20.692 1.00 92.50 93 PRO A O 1
ATOM 719 N N . ASN A 1 94 ? 18.349 4.593 -18.741 1.00 90.31 94 ASN A N 1
ATOM 720 C CA . ASN A 1 94 ? 19.804 4.508 -18.882 1.00 90.31 94 ASN A CA 1
ATOM 721 C C . ASN A 1 94 ? 20.283 3.061 -19.129 1.00 90.31 94 ASN A C 1
ATOM 723 O O . ASN A 1 94 ? 21.450 2.747 -18.905 1.00 90.31 94 ASN A O 1
ATOM 727 N N . GLY A 1 95 ? 19.382 2.169 -19.554 1.00 85.69 95 GLY A N 1
ATOM 728 C CA . GLY A 1 95 ? 19.637 0.737 -19.697 1.00 85.69 95 GLY A CA 1
ATOM 729 C C . GLY A 1 95 ? 19.459 -0.052 -18.395 1.00 85.69 95 GLY A C 1
ATOM 730 O O . GLY A 1 95 ? 19.420 0.496 -17.292 1.00 85.69 95 GLY A O 1
ATOM 731 N N . ARG A 1 96 ? 19.313 -1.377 -18.520 1.00 79.88 96 ARG A N 1
ATOM 732 C CA . ARG A 1 96 ? 19.282 -2.292 -17.368 1.00 79.88 96 ARG A CA 1
ATOM 733 C C . ARG A 1 96 ? 20.703 -2.472 -16.844 1.00 79.88 96 ARG A C 1
ATOM 735 O O . ARG A 1 96 ? 21.589 -2.821 -17.621 1.00 79.88 96 ARG A O 1
ATOM 742 N N . SER A 1 97 ? 20.918 -2.285 -15.542 1.00 68.88 97 SER A N 1
ATOM 743 C CA . SER A 1 97 ? 22.197 -2.655 -14.927 1.00 68.88 97 SER A CA 1
ATOM 744 C C . SER A 1 97 ? 22.410 -4.160 -15.102 1.00 68.88 97 SER A C 1
ATOM 746 O O . SER A 1 97 ? 21.622 -4.962 -14.608 1.00 68.88 97 SER A O 1
ATOM 748 N N . SER A 1 98 ? 23.448 -4.556 -15.839 1.00 59.03 98 SER A N 1
ATOM 749 C CA . SER A 1 98 ? 23.738 -5.961 -16.151 1.00 59.03 98 SER A CA 1
ATOM 750 C C . SER A 1 98 ? 24.448 -6.715 -15.018 1.00 59.03 98 SER A C 1
ATOM 752 O O . SER A 1 98 ? 24.773 -7.890 -15.175 1.00 59.03 98 SER A O 1
ATOM 754 N N . GLN A 1 99 ? 24.725 -6.062 -13.889 1.00 52.44 99 GLN A N 1
ATOM 755 C CA . GLN A 1 99 ? 25.447 -6.630 -12.753 1.00 52.44 99 GLN A CA 1
ATOM 756 C C . GLN A 1 99 ? 25.130 -5.800 -11.498 1.00 52.44 99 GLN A C 1
ATOM 758 O O . GLN A 1 99 ? 25.820 -4.819 -11.225 1.00 52.44 99 GLN A O 1
ATOM 763 N N . ILE A 1 100 ? 24.151 -6.192 -10.680 1.00 52.94 100 ILE A N 1
ATOM 764 C CA . ILE A 1 100 ? 24.291 -5.904 -9.247 1.00 52.94 100 ILE A CA 1
ATOM 765 C C . ILE A 1 100 ? 25.226 -7.001 -8.743 1.00 52.94 100 ILE A C 1
ATOM 767 O O . ILE A 1 100 ? 24.789 -8.104 -8.423 1.00 52.94 100 ILE A O 1
ATOM 771 N N . ARG A 1 101 ? 26.542 -6.742 -8.747 1.00 47.56 101 ARG A N 1
ATOM 772 C CA . ARG A 1 101 ? 27.405 -7.477 -7.822 1.00 47.56 101 ARG A CA 1
ATOM 773 C C . ARG A 1 101 ? 26.877 -7.089 -6.454 1.00 47.56 101 ARG A C 1
ATOM 775 O O . ARG A 1 101 ? 27.000 -5.930 -6.072 1.00 47.56 101 ARG A O 1
ATOM 782 N N . LEU A 1 102 ? 26.227 -8.027 -5.778 1.00 49.03 102 LEU A N 1
ATOM 783 C CA . LEU A 1 102 ? 25.962 -7.916 -4.354 1.00 49.03 102 LEU A CA 1
ATOM 784 C C . LEU A 1 102 ? 27.340 -7.890 -3.679 1.00 49.03 102 LEU A C 1
ATOM 786 O O . LEU A 1 102 ? 27.878 -8.928 -3.317 1.00 49.03 102 LEU A O 1
ATOM 790 N N . SER A 1 103 ? 27.988 -6.727 -3.643 1.00 44.09 103 SER A N 1
ATOM 791 C CA . SER A 1 103 ? 28.975 -6.463 -2.610 1.00 44.09 103 SER A CA 1
ATOM 792 C C . SER A 1 103 ? 28.189 -6.324 -1.317 1.00 44.09 103 SER A C 1
ATOM 794 O O . SER A 1 103 ? 27.162 -5.636 -1.301 1.00 44.09 103 SER A O 1
ATOM 796 N N . ASP A 1 104 ? 28.682 -6.960 -0.260 1.00 48.38 104 ASP A N 1
ATOM 797 C CA . ASP A 1 104 ? 28.071 -7.022 1.073 1.00 48.38 104 ASP A CA 1
ATOM 798 C C . ASP A 1 104 ? 27.719 -5.635 1.670 1.00 48.38 104 ASP A C 1
ATOM 800 O O . ASP A 1 104 ? 26.952 -5.535 2.623 1.00 48.38 104 ASP A O 1
ATOM 804 N N . ASP A 1 105 ? 28.199 -4.553 1.050 1.00 46.72 105 ASP A N 1
ATOM 805 C CA . ASP A 1 105 ? 28.020 -3.158 1.453 1.00 46.72 105 ASP A CA 1
ATOM 806 C C . ASP A 1 105 ? 26.692 -2.494 1.016 1.00 46.72 105 ASP A C 1
ATOM 808 O O . ASP A 1 105 ? 26.410 -1.379 1.455 1.00 46.72 105 ASP A O 1
ATOM 812 N N . TYR A 1 106 ? 25.857 -3.111 0.157 1.00 47.19 106 TYR A N 1
ATOM 813 C CA . TYR A 1 106 ? 24.610 -2.465 -0.326 1.00 47.19 106 TYR A CA 1
ATOM 814 C C . TYR A 1 106 ? 23.401 -2.613 0.620 1.00 47.19 106 TYR A C 1
ATOM 816 O O . TYR A 1 106 ? 22.330 -2.064 0.360 1.00 47.19 106 TYR A O 1
ATOM 824 N N . PHE A 1 107 ? 23.580 -3.276 1.764 1.00 49.38 107 PHE A N 1
ATOM 825 C CA . PHE A 1 107 ? 22.630 -3.230 2.878 1.00 49.38 107 PHE A CA 1
ATOM 826 C C . PHE A 1 107 ? 23.268 -2.569 4.112 1.00 49.38 107 PHE A C 1
ATOM 828 O O . PHE A 1 107 ? 23.402 -3.225 5.143 1.00 49.38 107 PHE A O 1
ATOM 835 N N . PRO A 1 108 ? 23.651 -1.273 4.078 1.00 38.16 108 PRO A N 1
ATOM 836 C CA . PRO A 1 108 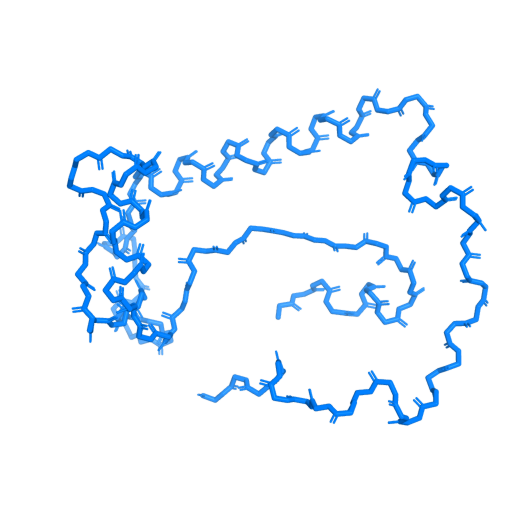? 24.323 -0.652 5.215 1.00 38.16 108 PRO A CA 1
ATOM 837 C C . PRO A 1 108 ? 23.388 -0.374 6.401 1.00 38.16 108 PRO A C 1
ATOM 839 O O . PRO A 1 108 ? 23.852 0.174 7.387 1.00 38.16 108 PRO A O 1
ATOM 842 N N . ASN A 1 109 ? 22.105 -0.750 6.334 1.00 38.97 109 ASN A N 1
ATOM 843 C CA . ASN A 1 109 ? 21.208 -0.900 7.482 1.00 38.97 109 ASN A CA 1
ATOM 844 C C . ASN A 1 109 ? 20.048 -1.824 7.086 1.00 38.97 109 ASN A C 1
ATOM 846 O O . ASN A 1 109 ? 19.078 -1.407 6.453 1.00 38.97 109 ASN A O 1
ATOM 850 N N . SER A 1 110 ? 20.141 -3.092 7.482 1.00 44.78 110 SER A N 1
ATOM 851 C CA . SER A 1 110 ? 19.078 -4.101 7.369 1.00 44.78 110 SER A CA 1
ATOM 852 C C . SER A 1 110 ? 17.854 -3.812 8.249 1.00 44.78 110 SER A C 1
ATOM 854 O O . SER A 1 110 ? 16.969 -4.655 8.361 1.00 44.78 110 SER A O 1
ATOM 856 N N . ASP A 1 111 ? 17.783 -2.643 8.882 1.00 41.09 111 ASP A N 1
ATOM 857 C CA . ASP A 1 111 ? 16.670 -2.255 9.750 1.00 41.09 111 ASP A CA 1
ATOM 858 C C . ASP A 1 111 ? 15.372 -2.001 8.966 1.00 41.09 111 ASP A C 1
ATOM 860 O O . ASP A 1 111 ? 14.298 -2.023 9.550 1.00 41.09 111 ASP A O 1
ATOM 864 N N . TYR A 1 112 ? 15.438 -1.860 7.634 1.00 42.09 112 TYR A N 1
ATOM 865 C CA . TYR A 1 112 ? 14.247 -1.865 6.768 1.00 42.09 112 TYR A CA 1
ATOM 866 C C . TYR A 1 112 ? 13.702 -3.283 6.484 1.00 42.09 112 TYR A C 1
ATOM 868 O O . TYR A 1 112 ? 12.658 -3.430 5.857 1.00 42.09 112 TYR A O 1
ATOM 876 N N . PHE A 1 113 ? 14.421 -4.330 6.911 1.00 44.72 113 PHE A N 1
ATOM 877 C CA . PHE A 1 113 ? 14.102 -5.743 6.662 1.00 44.72 113 PHE A CA 1
ATOM 878 C C . PHE A 1 113 ? 13.992 -6.583 7.946 1.00 44.72 113 PHE A C 1
ATOM 880 O O . PHE A 1 113 ? 13.849 -7.803 7.864 1.00 44.72 113 PHE A O 1
ATOM 887 N N . ARG A 1 114 ? 14.052 -5.962 9.131 1.00 30.80 114 ARG A N 1
ATOM 888 C CA . ARG A 1 114 ? 13.733 -6.617 10.406 1.00 30.80 114 ARG A CA 1
ATOM 889 C C . ARG A 1 114 ? 12.301 -6.279 10.806 1.00 30.80 114 ARG A C 1
ATOM 891 O O . ARG A 1 114 ? 12.074 -5.365 11.585 1.00 30.80 114 ARG A O 1
ATOM 898 N N . GLU A 1 115 ? 11.355 -7.036 10.269 1.00 33.38 115 GLU A N 1
ATOM 899 C CA . GLU A 1 115 ? 10.054 -7.209 10.917 1.00 33.38 115 GLU A CA 1
ATOM 900 C C . GLU A 1 115 ? 10.201 -8.359 11.929 1.00 33.38 115 GLU A C 1
ATOM 902 O O . GLU A 1 115 ? 10.374 -9.519 11.545 1.00 33.38 115 GLU A O 1
ATOM 907 N N . THR A 1 116 ? 10.220 -8.013 13.218 1.00 41.84 116 THR A N 1
ATOM 908 C CA . THR A 1 116 ? 9.835 -8.888 14.337 1.00 41.84 116 THR A CA 1
ATOM 909 C C . THR A 1 116 ? 8.607 -8.294 14.982 1.00 41.84 116 THR A C 1
ATOM 911 O O . THR A 1 116 ? 8.697 -7.078 15.267 1.00 41.84 116 THR A O 1
#

Sequence (116 aa):
SDYGPFLATGIVAGGLFSGADETKTAEQRDRYESKLGEGRGGLAGAKVDPCYHLDCDTIKNIDKFGYFKMSQGAAYMLEYLGRKNDLVNYLYPNGRSSQIRLSDDYFPNSDYFRET

pLDDT: mean 86.98, std 19.23, range [30.8, 98.5]

Radius of gyration: 18.11 Å; Cα contacts (8 Å, |Δi|>4): 83; chains: 1; bounding box: 43×30×45 Å

Mean predicted aligned error: 7.83 Å